Protein AF-A0A2W7B7K5-F1 (afdb_monomer)

Mean predicted aligned error: 12.58 Å

Secondary structure (DSSP, 8-state):
--GGG-SSHHHHHHHS------------------HHHHHHHHHHHHH---TT-HHHHIIIIITHHHHHHHH--

Structure (mmCIF, N/CA/C/O backbone):
data_AF-A0A2W7B7K5-F1
#
_entry.id   AF-A0A2W7B7K5-F1
#
loop_
_atom_site.grou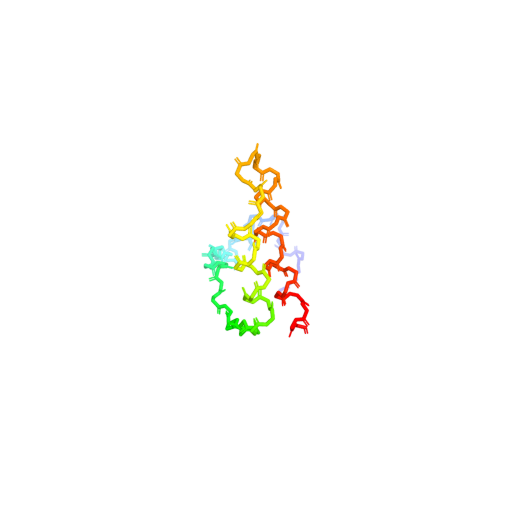p_PDB
_atom_site.id
_atom_site.type_symbol
_atom_site.label_atom_id
_atom_site.label_alt_id
_atom_site.label_comp_id
_atom_site.label_asym_id
_atom_site.label_entity_id
_atom_site.label_seq_id
_atom_site.pdbx_PDB_ins_code
_atom_site.Cartn_x
_atom_site.Cartn_y
_atom_site.Cartn_z
_atom_site.occupancy
_atom_site.B_iso_or_equiv
_atom_site.auth_seq_id
_atom_site.auth_comp_id
_atom_site.auth_asym_id
_atom_site.auth_atom_id
_atom_site.pdbx_PDB_model_num
ATOM 1 N N . MET A 1 1 ? 23.791 0.917 -38.397 1.00 60.03 1 MET A N 1
ATOM 2 C CA . MET A 1 1 ? 24.003 2.370 -38.597 1.00 60.03 1 MET A CA 1
ATOM 3 C C . MET A 1 1 ? 24.797 2.897 -37.412 1.00 60.03 1 MET A C 1
ATOM 5 O O . MET A 1 1 ? 24.546 2.439 -36.307 1.00 60.03 1 MET A O 1
ATOM 9 N N . SER A 1 2 ? 25.782 3.771 -37.629 1.00 76.50 2 SER A N 1
ATOM 10 C CA . SER A 1 2 ? 26.561 4.362 -36.529 1.00 76.50 2 SER A CA 1
ATOM 11 C C . SER A 1 2 ? 25.732 5.430 -35.811 1.00 76.50 2 SER A C 1
ATOM 13 O O . SER A 1 2 ? 25.064 6.218 -36.475 1.00 76.50 2 SER A O 1
ATOM 15 N N . PHE A 1 3 ? 25.797 5.486 -34.478 1.00 62.91 3 PHE A N 1
ATOM 16 C CA . PHE A 1 3 ? 25.108 6.502 -33.668 1.00 62.91 3 PHE A CA 1
ATOM 17 C C . PHE A 1 3 ? 25.536 7.941 -34.008 1.00 62.91 3 PHE A C 1
ATOM 19 O O . PHE A 1 3 ? 24.765 8.869 -33.803 1.00 62.91 3 PHE A O 1
ATOM 26 N N . ASN A 1 4 ? 26.707 8.119 -34.631 1.00 76.75 4 ASN A N 1
ATOM 27 C CA . ASN A 1 4 ? 27.194 9.416 -35.117 1.00 76.75 4 ASN A CA 1
ATOM 28 C C . ASN A 1 4 ? 26.440 9.945 -36.354 1.00 76.75 4 ASN A C 1
ATOM 30 O O . ASN A 1 4 ? 26.740 11.038 -36.828 1.00 76.75 4 ASN A O 1
ATOM 34 N N . ALA A 1 5 ? 25.514 9.167 -36.927 1.00 81.25 5 ALA A N 1
ATOM 35 C CA . ALA A 1 5 ? 24.750 9.569 -38.107 1.00 81.25 5 ALA A CA 1
ATOM 36 C C . ALA A 1 5 ? 23.598 10.542 -37.791 1.00 81.25 5 ALA A C 1
ATOM 38 O O . ALA A 1 5 ? 23.118 11.215 -38.701 1.00 81.25 5 ALA A O 1
ATOM 39 N N . TYR A 1 6 ? 23.172 10.636 -36.529 1.00 85.62 6 TYR A N 1
ATOM 40 C CA . TYR A 1 6 ? 22.101 11.531 -36.090 1.00 85.62 6 TYR A CA 1
ATOM 41 C C . TYR A 1 6 ? 22.716 12.790 -35.477 1.00 85.62 6 TYR A C 1
ATOM 43 O O . TYR A 1 6 ? 23.510 12.697 -34.541 1.00 85.62 6 TYR A O 1
ATOM 51 N N . LYS A 1 7 ? 22.393 13.971 -36.016 1.00 84.81 7 LYS A N 1
ATOM 52 C CA . LYS A 1 7 ? 23.000 15.239 -35.568 1.00 84.81 7 LYS A CA 1
ATOM 53 C C . LYS A 1 7 ? 22.257 15.844 -34.388 1.00 84.81 7 LYS A C 1
ATOM 55 O O . LYS A 1 7 ? 22.825 16.632 -33.637 1.00 84.81 7 LYS A O 1
AT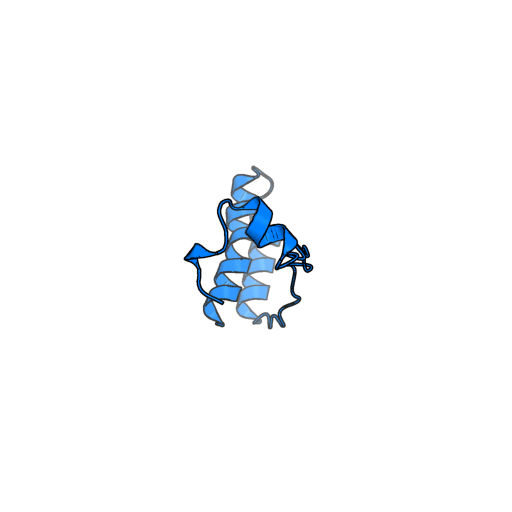OM 60 N N . ASN A 1 8 ? 20.981 15.514 -34.256 1.00 84.81 8 ASN A N 1
ATOM 61 C CA . ASN A 1 8 ? 20.113 16.002 -33.199 1.00 84.81 8 ASN A CA 1
ATOM 62 C C . ASN A 1 8 ? 19.036 14.956 -32.864 1.00 84.81 8 ASN A C 1
ATOM 64 O O . ASN A 1 8 ? 18.846 13.975 -33.583 1.00 84.81 8 ASN A O 1
ATOM 68 N N . ILE A 1 9 ? 18.332 15.173 -31.752 1.00 82.75 9 ILE A N 1
ATOM 69 C CA . ILE A 1 9 ? 17.294 14.255 -31.268 1.00 82.75 9 ILE A CA 1
ATOM 70 C C . ILE A 1 9 ? 16.100 14.148 -32.232 1.00 82.75 9 ILE A C 1
ATOM 72 O O . ILE A 1 9 ? 15.489 13.088 -32.331 1.00 82.75 9 ILE A O 1
ATOM 76 N N . SER A 1 10 ? 15.799 15.207 -32.988 1.00 82.50 10 SER A N 1
ATOM 77 C CA . SER A 1 10 ? 14.716 15.208 -33.976 1.00 82.50 10 SER A CA 1
ATOM 78 C C . SER A 1 10 ? 14.988 14.220 -35.114 1.00 82.50 10 SER A C 1
ATOM 80 O O . SER A 1 10 ? 14.072 13.508 -35.521 1.00 82.50 10 SER A O 1
ATOM 82 N N . ASP A 1 11 ? 16.243 14.113 -35.572 1.00 85.31 11 ASP A N 1
ATOM 83 C CA . ASP A 1 11 ? 16.663 13.139 -36.593 1.00 85.31 11 ASP A CA 1
ATOM 84 C C . ASP A 1 11 ? 16.426 11.693 -36.117 1.00 85.31 11 ASP A C 1
ATOM 86 O O . ASP A 1 11 ? 16.0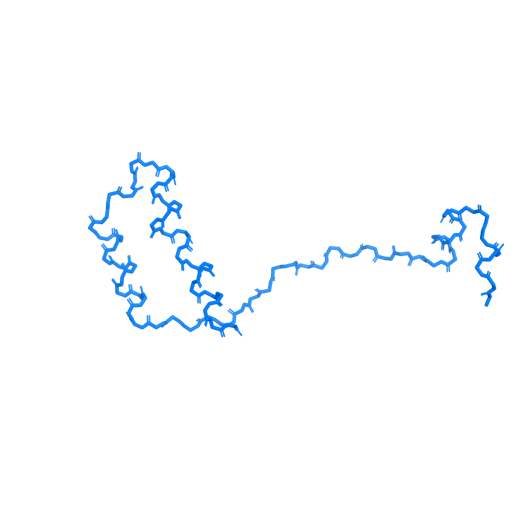46 10.820 -36.898 1.00 85.31 11 ASP A O 1
ATOM 90 N N . VAL A 1 12 ? 16.627 11.441 -34.818 1.00 84.25 12 VAL A N 1
ATOM 91 C CA . VAL A 1 12 ? 16.402 10.128 -34.195 1.00 84.25 12 VAL A CA 1
ATOM 92 C C . VAL A 1 12 ? 14.910 9.809 -34.137 1.00 84.25 12 VAL A C 1
ATOM 94 O O . VAL A 1 12 ? 14.511 8.722 -34.541 1.00 84.25 12 VAL A O 1
ATOM 97 N N . ILE A 1 13 ? 14.079 10.751 -33.683 1.00 82.50 13 ILE A N 1
ATOM 98 C CA . ILE A 1 13 ? 12.623 10.557 -33.557 1.00 82.50 13 ILE A CA 1
ATOM 99 C C . ILE A 1 13 ? 11.964 10.339 -34.929 1.00 82.50 13 ILE A C 1
ATOM 101 O O . ILE A 1 13 ? 11.007 9.578 -35.040 1.00 82.50 13 ILE A O 1
ATOM 105 N N . GLN A 1 14 ? 12.477 10.969 -35.990 1.00 82.38 14 GLN A N 1
ATOM 106 C CA . GLN A 1 14 ? 11.979 10.753 -37.353 1.00 82.38 14 GLN A CA 1
ATOM 107 C C . GLN A 1 14 ? 12.359 9.378 -37.913 1.00 82.38 14 GLN A C 1
ATOM 109 O O . GLN A 1 14 ? 11.545 8.743 -38.581 1.00 82.38 14 GLN A O 1
ATOM 114 N N . ALA A 1 15 ? 13.585 8.916 -37.653 1.00 84.62 15 ALA A N 1
ATOM 115 C CA . ALA A 1 15 ? 14.042 7.597 -38.089 1.00 84.62 15 ALA A CA 1
ATOM 116 C C . ALA A 1 15 ? 13.413 6.454 -37.271 1.00 84.62 15 ALA A C 1
ATOM 118 O O . ALA A 1 15 ? 13.223 5.353 -37.787 1.00 84.62 15 ALA A O 1
ATOM 119 N N . PHE A 1 16 ? 13.078 6.728 -36.009 1.00 81.00 16 PHE A N 1
ATOM 120 C CA . PHE A 1 16 ? 12.463 5.799 -35.068 1.00 81.00 16 PHE A CA 1
ATOM 121 C C . PHE A 1 16 ? 11.235 6.460 -34.439 1.00 81.00 16 PHE A C 1
ATOM 123 O O . PHE A 1 16 ? 11.343 7.023 -33.345 1.00 81.00 16 PHE A O 1
ATOM 130 N N . PRO A 1 17 ? 10.070 6.425 -35.112 1.00 71.81 17 PRO A N 1
ATOM 131 C CA . PRO A 1 17 ? 8.847 6.981 -34.553 1.00 71.81 17 PRO A CA 1
ATOM 132 C C . PRO A 1 17 ? 8.543 6.307 -33.211 1.00 71.81 17 PRO A C 1
ATOM 134 O O . PRO A 1 17 ? 8.239 5.117 -33.140 1.00 71.81 17 PRO A O 1
ATOM 137 N N . VAL A 1 18 ? 8.664 7.077 -32.128 1.00 74.44 18 VAL A N 1
ATOM 138 C CA . VAL A 1 18 ? 8.329 6.623 -30.778 1.00 74.44 18 VAL A CA 1
ATOM 139 C C . VAL A 1 18 ? 6.820 6.731 -30.626 1.00 74.44 18 VAL A C 1
ATOM 141 O O . VAL A 1 18 ? 6.270 7.823 -30.490 1.00 74.44 18 VAL A O 1
ATOM 144 N N . HIS A 1 19 ? 6.139 5.592 -30.658 1.00 74.12 19 HIS A N 1
ATOM 145 C CA . HIS A 1 19 ? 4.739 5.522 -30.268 1.00 74.12 19 HIS A CA 1
ATOM 146 C C . HIS A 1 19 ? 4.668 5.579 -28.739 1.00 74.12 19 HIS A C 1
ATOM 148 O O . HIS A 1 19 ? 4.898 4.580 -28.064 1.00 74.12 19 HIS A O 1
ATOM 154 N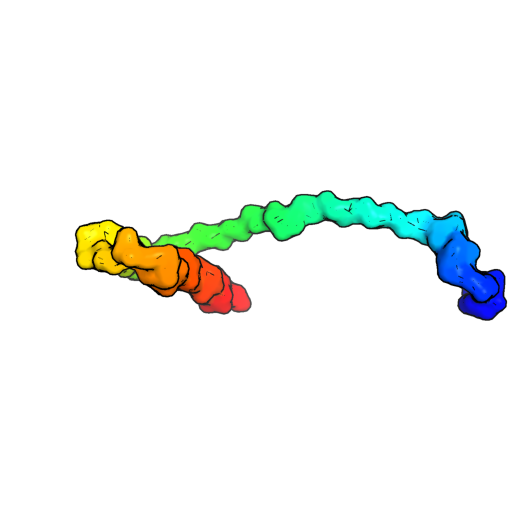 N . TYR A 1 20 ? 4.395 6.763 -28.186 1.00 68.88 20 TYR A N 1
ATOM 155 C CA . TYR A 1 20 ? 3.988 6.877 -26.788 1.00 68.88 20 TYR A CA 1
ATOM 156 C C . TYR A 1 20 ? 2.546 6.389 -26.682 1.00 68.88 20 TYR A C 1
ATOM 158 O O . TYR A 1 20 ? 1.625 7.027 -27.192 1.00 68.88 20 TYR A O 1
ATOM 166 N N . GLN A 1 21 ? 2.367 5.231 -26.062 1.00 66.94 21 GLN A N 1
ATOM 167 C CA . GLN A 1 21 ? 1.062 4.717 -25.695 1.00 66.94 21 GLN A CA 1
ATOM 168 C C . GLN A 1 21 ? 0.974 4.807 -24.176 1.00 66.94 21 GLN A C 1
ATOM 170 O O . GLN A 1 21 ? 1.726 4.131 -23.475 1.00 66.94 21 GLN A O 1
ATOM 175 N N . GLU A 1 22 ? 0.061 5.635 -23.669 1.00 65.88 22 GLU A N 1
ATOM 176 C CA . GLU A 1 22 ? -0.484 5.440 -22.326 1.00 65.88 22 GLU A CA 1
ATOM 177 C C . GLU A 1 22 ? -1.278 4.141 -22.373 1.00 65.88 22 GLU A C 1
ATOM 179 O O . GLU A 1 22 ? -2.458 4.098 -22.701 1.00 65.88 22 GLU A O 1
ATOM 184 N N . ILE A 1 23 ? -0.563 3.038 -22.190 1.00 67.19 23 ILE A N 1
ATOM 185 C CA . ILE A 1 23 ? -1.169 1.747 -21.906 1.00 67.19 23 ILE A CA 1
ATOM 186 C C . ILE A 1 23 ? -1.885 1.929 -20.570 1.00 67.19 23 ILE A C 1
ATOM 188 O O . ILE A 1 23 ? -1.287 2.513 -19.666 1.00 67.19 23 ILE A O 1
ATOM 192 N N . ASP A 1 24 ? -3.131 1.474 -20.441 1.00 60.75 24 ASP A N 1
ATOM 193 C CA . ASP A 1 24 ? -3.863 1.528 -19.174 1.00 60.75 24 ASP A CA 1
ATOM 194 C C . ASP A 1 24 ? -2.994 0.914 -18.063 1.00 60.75 24 ASP A C 1
ATOM 196 O O . ASP A 1 24 ? -2.791 -0.298 -17.992 1.00 60.75 24 ASP A O 1
ATOM 200 N N . VAL A 1 25 ? -2.413 1.768 -17.212 1.00 67.19 25 VAL A N 1
ATOM 201 C CA . VAL A 1 25 ? -1.443 1.364 -16.174 1.00 67.19 25 VAL A CA 1
ATOM 202 C C . VAL A 1 25 ? -2.156 0.723 -14.973 1.00 67.19 25 VAL A C 1
ATOM 204 O O . VAL A 1 25 ? -1.533 0.346 -13.984 1.00 67.19 25 VAL A O 1
ATOM 207 N N . ILE A 1 26 ? -3.480 0.588 -15.050 1.00 73.44 26 ILE A N 1
ATOM 208 C CA . ILE A 1 26 ? -4.315 -0.050 -14.040 1.00 73.44 26 ILE A CA 1
ATOM 209 C C . ILE A 1 26 ? -4.518 -1.501 -14.468 1.00 73.44 26 ILE A C 1
ATOM 211 O O . ILE A 1 26 ? -5.281 -1.791 -15.385 1.00 73.44 26 ILE A O 1
ATOM 215 N N . GLN A 1 27 ? -3.817 -2.414 -13.801 1.00 73.94 27 GLN A N 1
ATOM 216 C CA . GLN A 1 27 ? -3.997 -3.851 -13.983 1.00 73.9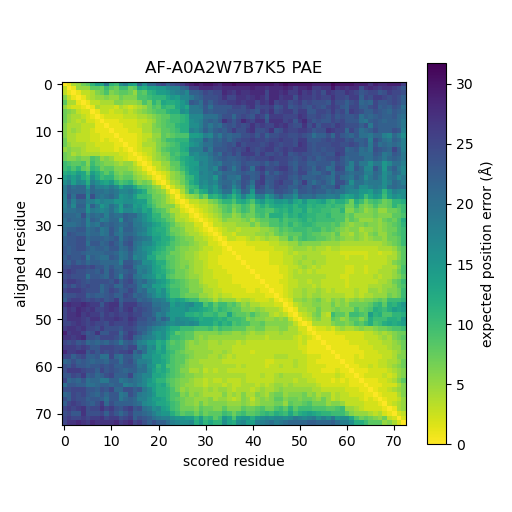4 27 GLN A CA 1
ATOM 217 C C . GLN A 1 27 ? -4.829 -4.404 -12.828 1.00 73.94 27 GLN A C 1
ATOM 219 O O . GLN A 1 27 ? -4.543 -4.130 -11.662 1.00 73.94 27 GLN A O 1
ATOM 224 N N . GLU A 1 28 ? -5.848 -5.199 -13.148 1.00 76.81 28 GLU A N 1
ATOM 225 C CA . GLU A 1 28 ? -6.569 -5.970 -12.139 1.00 76.81 28 GLU A CA 1
ATOM 226 C C . GLU A 1 28 ? -5.665 -7.099 -11.638 1.00 76.81 28 GLU A C 1
ATOM 228 O O . GLU A 1 28 ? -5.323 -8.023 -12.377 1.00 76.81 28 GLU A O 1
ATOM 233 N N . LEU A 1 29 ? -5.259 -7.013 -10.373 1.00 76.81 29 LEU A N 1
ATOM 234 C CA . LEU A 1 29 ? -4.512 -8.071 -9.708 1.00 76.81 29 LEU A CA 1
ATOM 235 C C . LEU A 1 29 ? -5.488 -8.985 -8.957 1.00 76.81 29 LEU A C 1
ATOM 237 O O . LEU A 1 29 ? -6.347 -8.481 -8.226 1.00 76.81 29 LEU A O 1
ATOM 241 N N . PRO A 1 30 ? -5.373 -10.319 -9.096 1.00 77.75 30 PRO A N 1
ATOM 242 C CA . PRO A 1 30 ? -6.149 -11.235 -8.276 1.00 77.75 30 PRO A CA 1
ATOM 243 C C . PRO A 1 30 ? -5.736 -11.054 -6.812 1.00 77.75 30 PRO A C 1
ATOM 245 O O . PRO A 1 30 ? -4.610 -11.360 -6.436 1.00 77.75 30 PRO A O 1
ATOM 248 N N . PHE A 1 31 ? -6.655 -10.544 -5.994 1.00 78.25 31 PHE A N 1
ATOM 249 C CA . PHE A 1 31 ? -6.428 -10.268 -4.578 1.00 78.25 31 PHE A CA 1
ATOM 250 C C . PHE A 1 31 ? -7.276 -11.209 -3.724 1.00 78.25 31 PHE A C 1
ATOM 252 O O . PHE A 1 31 ? -8.511 -11.149 -3.750 1.00 78.25 31 PHE A O 1
ATOM 259 N N . VAL A 1 32 ? -6.621 -12.100 -2.978 1.00 81.81 32 VAL A N 1
ATOM 260 C CA . VAL A 1 32 ? -7.305 -13.056 -2.103 1.00 81.81 32 VAL A CA 1
ATOM 261 C C . VAL A 1 32 ? -7.309 -12.499 -0.688 1.00 81.81 32 VAL A C 1
ATOM 263 O O . VAL A 1 32 ? -6.331 -12.572 0.040 1.00 81.81 32 VAL A O 1
ATOM 266 N N . ILE A 1 33 ? -8.448 -11.950 -0.275 1.00 81.56 33 ILE A N 1
ATOM 267 C CA . ILE A 1 33 ? -8.603 -11.437 1.085 1.00 81.56 33 ILE A CA 1
ATOM 268 C C . ILE A 1 33 ? -8.720 -12.601 2.067 1.00 81.56 33 ILE A C 1
ATOM 270 O O . ILE A 1 33 ? -9.688 -13.365 2.024 1.00 81.56 33 ILE A O 1
ATOM 274 N N . ASP A 1 34 ? -7.780 -12.692 3.006 1.00 87.56 34 ASP A N 1
ATOM 275 C CA . ASP A 1 34 ? -7.902 -13.613 4.127 1.00 87.56 34 ASP A CA 1
ATOM 276 C C . ASP A 1 34 ? -8.993 -13.163 5.125 1.00 87.56 34 ASP A C 1
ATOM 278 O O . ASP A 1 34 ? -9.294 -11.976 5.294 1.00 87.56 34 ASP A O 1
ATOM 282 N N . ASN A 1 35 ? -9.601 -14.131 5.819 1.00 89.19 35 ASN A N 1
ATOM 283 C CA . ASN A 1 35 ? -10.698 -13.857 6.752 1.00 89.19 35 ASN A CA 1
ATOM 284 C C . ASN A 1 35 ? -10.284 -12.955 7.926 1.00 89.19 35 ASN A C 1
ATOM 286 O O . ASN A 1 35 ? -11.125 -12.218 8.437 1.00 89.19 35 ASN A O 1
ATOM 290 N N . SER A 1 36 ? -9.017 -12.985 8.349 1.00 88.12 36 SER A N 1
ATOM 291 C CA . SER A 1 36 ? -8.539 -12.155 9.460 1.00 88.12 36 SER A CA 1
ATOM 292 C C . SER A 1 36 ? -8.429 -10.685 9.053 1.00 88.12 36 SER A C 1
ATOM 294 O O . SER A 1 36 ? -8.818 -9.804 9.824 1.00 88.12 36 SER A O 1
ATOM 296 N N . PHE A 1 37 ? -7.989 -10.412 7.820 1.00 88.12 37 PHE A N 1
ATOM 297 C CA . PHE A 1 37 ? -7.967 -9.066 7.255 1.00 88.12 37 PHE A CA 1
ATOM 298 C C . PHE A 1 37 ? -9.386 -8.518 7.108 1.00 88.12 37 PHE A C 1
ATOM 300 O O . PHE A 1 37 ? -9.663 -7.416 7.580 1.00 88.12 37 PHE A O 1
ATOM 307 N N . ARG A 1 38 ? -10.315 -9.316 6.559 1.00 89.56 38 ARG A N 1
ATOM 308 C CA . ARG A 1 38 ? -11.733 -8.927 6.455 1.00 89.56 38 ARG A CA 1
ATOM 309 C C . ARG A 1 38 ? -12.333 -8.587 7.820 1.00 89.56 38 ARG A C 1
ATOM 311 O O . ARG A 1 38 ? -12.932 -7.527 7.962 1.00 89.56 38 ARG A O 1
ATOM 318 N N . GLN A 1 39 ? -12.152 -9.448 8.821 1.00 91.38 39 GLN A N 1
ATOM 319 C CA . GLN A 1 39 ? -12.684 -9.219 10.170 1.00 91.38 39 GLN A CA 1
ATOM 320 C C . GLN A 1 39 ? -12.105 -7.957 10.813 1.00 91.38 39 GLN A C 1
ATOM 322 O O . GLN A 1 39 ? -12.832 -7.196 11.449 1.00 91.38 39 GLN A O 1
ATOM 327 N N . ARG A 1 40 ? -10.806 -7.703 10.622 1.00 88.19 40 ARG A N 1
ATOM 328 C CA . ARG A 1 40 ? -10.158 -6.482 11.109 1.00 88.19 40 ARG A CA 1
ATOM 329 C C . ARG A 1 40 ? -10.751 -5.234 10.453 1.00 88.19 40 ARG A C 1
ATOM 331 O O . ARG A 1 40 ? -11.023 -4.259 11.146 1.00 88.19 40 ARG A O 1
ATOM 338 N N . LEU A 1 41 ? -10.979 -5.272 9.143 1.00 88.12 41 LEU A N 1
ATOM 339 C CA . LEU A 1 41 ? -11.556 -4.157 8.392 1.00 88.12 41 LEU A CA 1
ATOM 340 C C . LEU A 1 41 ? -13.012 -3.901 8.806 1.00 88.12 41 LEU A C 1
ATOM 342 O O . LEU A 1 41 ? -13.393 -2.758 9.038 1.00 88.12 41 LEU A O 1
ATOM 346 N N . GLU A 1 42 ? -13.804 -4.959 8.995 1.00 89.75 42 GLU A N 1
ATOM 347 C CA . GLU A 1 42 ? -15.170 -4.863 9.527 1.00 89.75 42 GLU A CA 1
ATOM 348 C C . GLU A 1 42 ? -15.211 -4.263 10.937 1.00 89.75 42 GLU A C 1
ATOM 350 O O . GLU A 1 42 ? -16.078 -3.434 11.218 1.00 89.75 42 GLU A O 1
ATOM 355 N N . LEU A 1 43 ? -14.270 -4.640 11.808 1.00 89.44 43 LEU A N 1
ATOM 356 C CA . LEU A 1 43 ? -14.145 -4.074 13.151 1.00 89.44 43 LEU A CA 1
ATOM 357 C C . LEU A 1 43 ? -13.851 -2.570 13.087 1.00 89.44 43 LEU A C 1
ATOM 359 O O . LEU A 1 43 ? -14.530 -1.782 13.740 1.00 89.44 43 LEU A O 1
ATOM 363 N N . ILE A 1 44 ? -12.888 -2.165 12.255 1.00 86.81 44 ILE A N 1
ATOM 364 C CA . ILE A 1 44 ? -12.536 -0.754 12.060 1.00 86.81 44 ILE A CA 1
ATOM 365 C C . ILE A 1 44 ? -13.729 0.027 11.508 1.00 86.81 44 ILE A C 1
ATOM 367 O O . ILE A 1 44 ? -14.012 1.109 12.005 1.00 86.81 44 ILE A O 1
ATOM 371 N N . VAL A 1 45 ? -14.457 -0.513 10.527 1.00 85.25 45 VAL A N 1
ATOM 372 C CA . VAL A 1 45 ? -15.624 0.160 9.934 1.00 85.25 45 VAL A CA 1
ATOM 373 C C . VAL A 1 45 ? -16.779 0.295 10.931 1.00 85.25 45 VAL A C 1
ATOM 375 O O . VAL A 1 45 ? -17.488 1.300 10.912 1.00 85.25 45 VAL A O 1
ATOM 378 N N . ARG A 1 46 ? -16.988 -0.703 11.796 1.00 86.81 46 ARG A N 1
ATOM 379 C CA . ARG A 1 46 ? -18.080 -0.699 12.782 1.00 86.81 46 ARG A CA 1
ATOM 380 C C . ARG A 1 46 ? -17.789 0.139 14.019 1.00 86.81 46 ARG A C 1
ATOM 382 O O . ARG A 1 46 ? -18.696 0.795 14.521 1.00 86.81 46 ARG A O 1
ATOM 389 N N . GLU A 1 47 ? -16.570 0.059 14.534 1.00 83.81 47 GLU A N 1
ATOM 390 C CA . GLU A 1 47 ? -16.216 0.584 15.859 1.00 83.81 47 GLU A CA 1
ATOM 391 C C . GLU A 1 47 ? -15.197 1.725 15.796 1.00 83.81 47 GLU A C 1
ATOM 393 O O . GLU A 1 47 ? -15.036 2.476 16.758 1.00 83.81 47 GLU A O 1
ATOM 398 N N . GLY A 1 48 ? -14.500 1.874 14.671 1.00 75.81 48 GLY A N 1
ATOM 399 C CA . GLY A 1 48 ? -13.485 2.897 14.490 1.00 75.81 48 GLY A CA 1
ATOM 400 C C . GLY A 1 48 ? -14.084 4.290 14.326 1.00 75.81 48 GLY A C 1
ATOM 401 O O . GLY A 1 48 ? -15.125 4.494 13.703 1.00 75.81 48 GLY A O 1
ATOM 402 N N . VAL A 1 49 ? -13.366 5.289 14.835 1.00 73.56 49 VAL A N 1
ATOM 403 C CA . VAL A 1 49 ? -13.739 6.701 14.698 1.00 73.56 49 VAL A CA 1
ATOM 404 C C . VAL A 1 49 ? -12.931 7.342 13.567 1.00 73.56 49 VAL A C 1
ATOM 406 O O . VAL A 1 49 ? -12.093 8.213 13.782 1.00 73.56 49 VAL A O 1
ATOM 409 N N . PHE A 1 50 ? -13.138 6.858 12.342 1.00 72.62 50 PHE A N 1
ATOM 410 C CA . PHE A 1 50 ? -12.346 7.26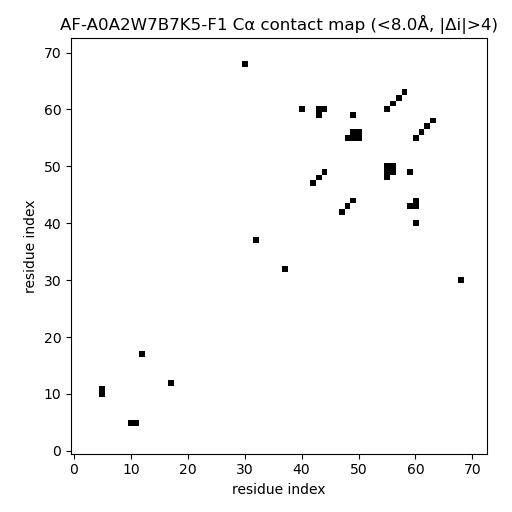1 11.173 1.00 72.62 50 PHE A CA 1
ATOM 411 C C . PHE A 1 50 ? -12.981 8.396 10.358 1.00 72.62 50 PHE A C 1
ATOM 413 O O . PHE A 1 50 ? -12.278 9.063 9.613 1.00 72.62 50 PHE A O 1
ATOM 420 N N . PHE A 1 51 ? -14.269 8.703 10.543 1.00 73.44 51 PHE A N 1
ATOM 421 C CA . PHE A 1 51 ? -14.934 9.826 9.857 1.00 73.44 51 PHE A CA 1
ATOM 422 C C . PHE A 1 51 ? -14.564 11.216 10.401 1.00 73.44 51 PHE A C 1
ATOM 424 O O . PHE A 1 51 ? -15.036 12.228 9.890 1.00 73.44 51 PHE A O 1
ATOM 431 N N . ASN A 1 52 ? -13.726 11.282 11.434 1.00 79.69 52 ASN A N 1
ATOM 432 C CA . ASN A 1 52 ? -13.365 12.541 12.080 1.00 79.69 52 ASN A CA 1
ATOM 433 C C . ASN A 1 52 ? -12.309 13.343 11.312 1.00 79.69 52 ASN A C 1
ATOM 435 O O . ASN A 1 52 ? -12.138 14.532 11.581 1.00 79.69 52 ASN A O 1
ATOM 439 N N . SER A 1 53 ? -11.572 12.709 10.400 1.00 85.12 53 SER A N 1
ATOM 440 C CA . SER A 1 53 ? -10.609 13.385 9.536 1.00 85.12 53 SER A CA 1
ATOM 441 C C . SER A 1 53 ? -10.245 12.517 8.338 1.00 85.12 53 SER A C 1
ATOM 443 O O . SER A 1 53 ? -10.235 11.291 8.421 1.00 85.12 53 SER A O 1
ATOM 445 N N . GLU A 1 54 ? -9.861 13.156 7.237 1.00 85.38 54 GLU A N 1
ATOM 446 C CA . GLU A 1 54 ? -9.321 12.467 6.058 1.00 85.38 54 GLU A CA 1
ATOM 447 C C . GLU A 1 54 ? -8.091 11.620 6.420 1.00 85.38 54 GLU A C 1
ATOM 449 O O . GLU A 1 54 ? -7.933 10.506 5.930 1.00 85.38 54 GLU A O 1
ATOM 454 N N . TYR A 1 55 ? -7.266 12.100 7.357 1.00 86.62 55 TYR A N 1
ATOM 455 C CA . TYR A 1 55 ? -6.102 11.365 7.851 1.00 86.62 55 TYR A CA 1
ATOM 456 C C . TYR A 1 55 ? -6.488 10.041 8.525 1.00 86.62 55 TYR A C 1
ATOM 458 O O . TYR A 1 55 ? -5.866 9.010 8.276 1.00 86.62 55 TYR A O 1
ATOM 466 N N . ALA A 1 56 ? -7.552 10.033 9.333 1.00 85.00 56 ALA A N 1
ATOM 467 C CA . ALA A 1 56 ? -8.017 8.815 9.985 1.00 85.00 56 ALA A CA 1
ATOM 468 C C . ALA A 1 56 ? -8.574 7.795 8.975 1.00 85.00 56 ALA A C 1
ATOM 470 O O . ALA A 1 56 ? -8.391 6.593 9.169 1.00 85.00 56 ALA A O 1
ATOM 471 N N . ILE A 1 57 ? -9.187 8.253 7.880 1.00 87.00 57 ILE A N 1
ATOM 472 C CA . ILE A 1 57 ? -9.612 7.386 6.769 1.00 87.00 57 ILE A CA 1
ATOM 473 C C . ILE A 1 57 ? -8.390 6.782 6.069 1.00 87.00 57 ILE A C 1
ATOM 475 O O . ILE A 1 57 ? -8.346 5.570 5.838 1.00 87.00 57 ILE A O 1
ATOM 479 N N . CYS A 1 58 ? -7.384 7.608 5.767 1.00 89.50 58 CYS A N 1
ATOM 480 C CA . CYS A 1 58 ? -6.160 7.160 5.112 1.00 89.50 58 CYS A CA 1
ATOM 481 C C . CYS A 1 58 ? -5.442 6.073 5.917 1.00 89.50 58 CYS A C 1
ATOM 483 O O . CYS A 1 58 ? -5.103 5.035 5.359 1.00 89.50 58 CYS A O 1
ATOM 485 N N . GLU A 1 59 ? -5.263 6.269 7.220 1.00 85.69 59 GLU A N 1
ATOM 486 C CA . GLU A 1 59 ? -4.534 5.320 8.069 1.00 85.69 59 GLU A CA 1
ATOM 487 C C . GLU A 1 59 ? -5.315 4.029 8.341 1.00 85.69 59 G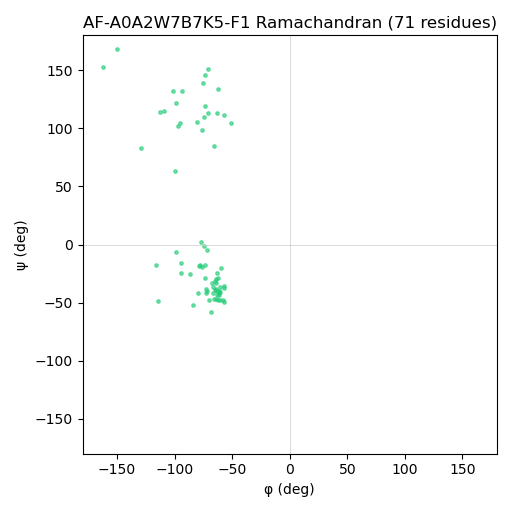LU A C 1
ATOM 489 O O . GLU A 1 59 ? -4.748 2.940 8.316 1.00 85.69 59 GLU A O 1
ATOM 494 N N . ASN A 1 60 ? -6.623 4.126 8.596 1.00 86.88 60 ASN A N 1
ATOM 495 C CA . ASN A 1 60 ? -7.384 2.978 9.098 1.00 86.88 60 ASN A CA 1
ATOM 496 C C . ASN A 1 60 ? -8.075 2.164 7.997 1.00 86.88 60 ASN A C 1
ATOM 498 O O . ASN A 1 60 ? -8.350 0.985 8.207 1.00 86.88 60 ASN A O 1
ATOM 502 N N . ILE A 1 61 ? -8.368 2.770 6.841 1.00 86.62 61 ILE A N 1
ATOM 503 C CA . ILE A 1 61 ? -9.110 2.119 5.749 1.00 86.62 61 ILE A CA 1
ATOM 504 C C . ILE A 1 61 ? -8.236 1.947 4.507 1.00 86.62 61 ILE A C 1
ATOM 506 O O . ILE A 1 61 ? -8.196 0.858 3.942 1.00 86.62 61 ILE A O 1
ATOM 510 N N . ILE A 1 62 ? -7.535 3.003 4.078 1.00 87.38 62 ILE A N 1
ATOM 511 C CA . ILE A 1 62 ? -6.841 3.009 2.779 1.00 87.38 62 ILE A CA 1
ATOM 512 C C . ILE A 1 62 ? -5.460 2.349 2.872 1.00 87.38 62 ILE A C 1
ATOM 514 O O . ILE A 1 62 ? -5.187 1.434 2.106 1.00 87.38 62 ILE A O 1
ATOM 518 N N . SER A 1 63 ? -4.608 2.769 3.812 1.00 87.25 63 SER A N 1
ATOM 519 C CA . SER A 1 63 ? -3.223 2.295 3.996 1.00 87.25 63 SER A CA 1
ATOM 520 C C . SER A 1 63 ? -3.077 0.776 4.212 1.00 87.25 63 SER A C 1
ATOM 522 O O . SER A 1 63 ? -2.164 0.177 3.636 1.00 87.25 63 SER A O 1
ATOM 524 N N . PRO A 1 64 ? -3.978 0.088 4.943 1.00 85.69 64 PRO A N 1
ATOM 525 C CA . PRO A 1 64 ? -3.868 -1.357 5.139 1.00 85.69 64 PRO A CA 1
ATOM 526 C C . PRO A 1 64 ? -3.992 -2.177 3.846 1.00 85.69 64 PRO A C 1
ATOM 528 O O . PRO A 1 64 ? -3.489 -3.296 3.790 1.00 85.69 64 PRO A O 1
ATOM 531 N N . ILE A 1 65 ? -4.647 -1.641 2.809 1.00 84.44 65 ILE A N 1
ATOM 532 C CA . ILE A 1 65 ? -4.887 -2.337 1.537 1.00 84.44 65 ILE A CA 1
ATOM 533 C C . ILE A 1 65 ? -3.579 -2.557 0.751 1.00 84.44 65 ILE A C 1
ATOM 535 O O . ILE A 1 65 ? -3.249 -3.715 0.494 1.00 84.44 65 ILE A O 1
ATOM 539 N N . PRO A 1 66 ? -2.786 -1.524 0.390 1.00 81.12 66 PRO A N 1
ATOM 540 C CA . PRO A 1 66 ? -1.520 -1.723 -0.311 1.00 81.12 66 PRO A CA 1
ATOM 541 C C . PRO A 1 66 ? -0.476 -2.462 0.534 1.00 81.12 66 PRO A C 1
ATOM 543 O O . PRO A 1 66 ? 0.310 -3.217 -0.031 1.00 81.12 66 PRO A O 1
ATOM 546 N N . ILE A 1 67 ? -0.480 -2.300 1.865 1.00 82.38 67 ILE A N 1
ATOM 547 C CA . ILE A 1 67 ? 0.404 -3.071 2.759 1.00 82.38 67 ILE A CA 1
ATOM 548 C C . ILE A 1 67 ? 0.107 -4.563 2.616 1.00 82.38 67 ILE A C 1
ATOM 550 O O . ILE A 1 67 ? 1.022 -5.353 2.410 1.00 82.38 67 ILE A O 1
ATOM 554 N N . LYS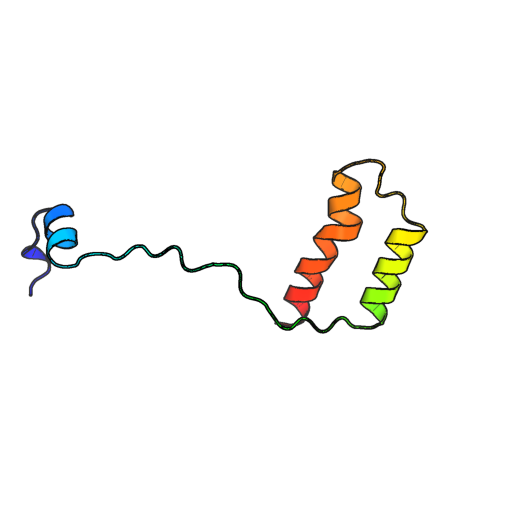 A 1 68 ? -1.176 -4.940 2.652 1.00 79.31 68 LYS A N 1
ATOM 555 C CA . LYS A 1 68 ? -1.588 -6.335 2.500 1.00 79.31 68 LYS A CA 1
ATOM 556 C C . LYS A 1 68 ? -1.236 -6.903 1.122 1.00 79.31 68 LYS A C 1
ATOM 558 O O . LYS A 1 68 ? -0.809 -8.047 1.036 1.00 79.31 68 LYS A O 1
ATOM 563 N N . ILE A 1 69 ? -1.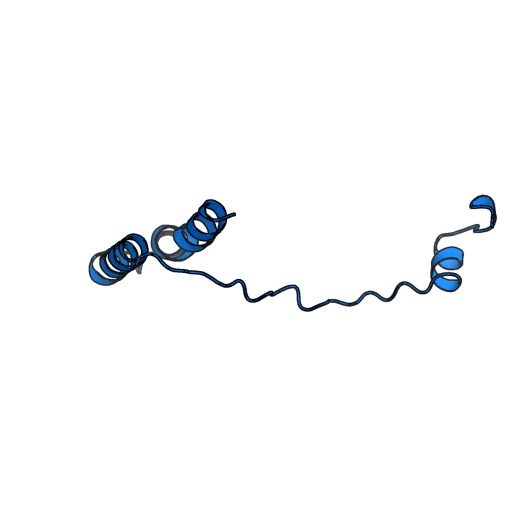375 -6.105 0.063 1.00 76.69 69 ILE A N 1
ATOM 564 C CA . ILE A 1 69 ? -0.983 -6.504 -1.298 1.00 76.69 69 ILE A CA 1
ATOM 565 C C . ILE A 1 69 ? 0.531 -6.767 -1.381 1.00 76.69 69 ILE A C 1
ATOM 567 O O . ILE A 1 69 ? 0.943 -7.733 -2.014 1.00 76.69 69 ILE A O 1
ATOM 571 N N . GLY A 1 70 ? 1.357 -5.946 -0.722 1.00 75.44 70 GLY A N 1
ATOM 572 C CA . GLY A 1 70 ? 2.816 -6.108 -0.713 1.00 75.44 70 GLY A CA 1
ATOM 573 C C . GLY A 1 70 ? 3.342 -7.268 0.142 1.00 75.44 70 GLY A C 1
ATOM 574 O O . GLY A 1 70 ? 4.480 -7.679 -0.050 1.00 75.44 70 GLY A O 1
ATOM 575 N N . GLU A 1 71 ? 2.548 -7.805 1.072 1.00 68.62 71 GLU A N 1
ATOM 576 C CA . GLU A 1 71 ? 2.907 -9.005 1.849 1.00 68.62 71 GLU A CA 1
ATOM 577 C C . GLU A 1 71 ? 2.755 -10.313 1.047 1.00 68.62 71 GLU A C 1
ATOM 579 O O . GLU A 1 71 ? 3.322 -11.333 1.439 1.00 68.62 71 GLU A O 1
ATOM 584 N N . GLU A 1 72 ? 1.983 -10.307 -0.046 1.00 57.31 72 GLU A N 1
ATOM 585 C CA . GLU A 1 72 ? 1.684 -11.499 -0.860 1.00 57.31 72 GLU A CA 1
ATOM 586 C C . GLU A 1 72 ? 2.551 -11.628 -2.132 1.00 57.31 72 GLU A C 1
ATOM 588 O O . GLU A 1 72 ? 2.493 -12.663 -2.800 1.00 57.31 72 GLU A O 1
ATOM 593 N N . THR A 1 73 ? 3.368 -10.614 -2.451 1.00 52.03 73 THR A N 1
ATOM 594 C CA . THR A 1 73 ? 4.378 -10.614 -3.535 1.00 52.03 73 THR A CA 1
ATOM 595 C C . THR A 1 73 ? 5.773 -10.949 -3.034 1.00 52.03 73 THR A C 1
ATOM 597 O O . THR A 1 73 ? 6.460 -11.752 -3.707 1.00 52.03 73 THR A O 1
#

Sequence (73 aa):
MSFNAYKNISDVIQAFPVHYQEIDVIQELPFVIDNSFRQRLELIVREGVFFNSEYAICENIISPIPIKIGEET

Solvent-accessible surface area (backbone atoms only — not comparable to full-atom values): 4868 Å² total; per-residue (Å²): 133,66,81,85,76,50,92,48,72,66,55,47,44,70,78,48,73,76,79,84,69,91,62,80,85,76,72,92,70,94,76,85,82,51,70,68,60,52,53,52,50,52,47,43,72,74,73,46,83,31,90,81,39,74,66,41,37,41,63,72,64,52,51,56,52,63,54,54,57,62,75,78,110

Foldseek 3Di:
DDPVVDPDVVSVCVVPVDPDDPDVPDDDDDDDDDPVNVVQLVCCVVPNPQVPDPVSCCVRPPVVVVVSVVVVD

pLDDT: mean 79.7, std 8.63, range [52.03, 91.38]

Radius of gyration: 23.72 Å; Cα contacts (8 Å, |Δi|>4): 22; chains: 1; bounding box: 45×30×54 Å